Protein AF-A0A2X1NJP9-F1 (afdb_monomer_lite)

Organism: Escherichia coli (NCBI:txid562)

pLDDT: mean 88.71, std 11.25, range [57.88, 97.88]

Foldseek 3Di:
DDLVVDPVRPDDPDDDDDDDDADAPDPVVVVVVPNVNGPPDDDPDDDDDDDDDDDDDPPPPPDPDD

InterPro domains:
  IPR008979 Galactose-binding-like domain superfamily [SSF49785] (1-54)

Secondary structure (DSSP, 8-state):
--GGG-TT---SSPPPP-------SSHHHHTT--GGG-TT-----S--------------PPPPP-

Radius of gyration: 23.05 Å; chains: 1; bounding box: 31×26×76 Å

Sequence (66 aa):
MNRWENIQLTHENRLAPRAYFFSYDSVAQARTFARETSSLFLPLSGQWNFHFLTIRCKYQKPSPLS

Structure (mmCIF, N/CA/C/O backbone):
data_AF-A0A2X1NJP9-F1
#
_entry.id   AF-A0A2X1NJP9-F1
#
loop_
_atom_site.group_PDB
_atom_site.id
_atom_site.type_symbol
_atom_site.label_atom_id
_atom_site.label_alt_id
_atom_site.label_comp_id
_atom_site.label_asym_id
_atom_site.label_entity_id
_atom_site.label_seq_id
_atom_site.pdbx_PDB_ins_code
_atom_site.Cartn_x
_atom_site.Cartn_y
_atom_site.Cartn_z
_atom_site.occupancy
_atom_site.B_iso_or_equiv
_atom_site.auth_seq_id
_atom_site.auth_comp_id
_atom_site.auth_asym_id
_atom_site.auth_atom_id
_atom_site.pdbx_PDB_model_num
ATOM 1 N N . MET A 1 1 ? 10.003 -0.160 25.997 1.00 79.69 1 MET A N 1
ATOM 2 C CA . MET A 1 1 ? 9.456 1.010 25.284 1.00 79.69 1 MET A CA 1
ATOM 3 C C . MET A 1 1 ? 8.685 0.484 24.099 1.00 79.69 1 MET A C 1
ATOM 5 O O . MET A 1 1 ? 9.190 -0.408 23.421 1.00 79.69 1 M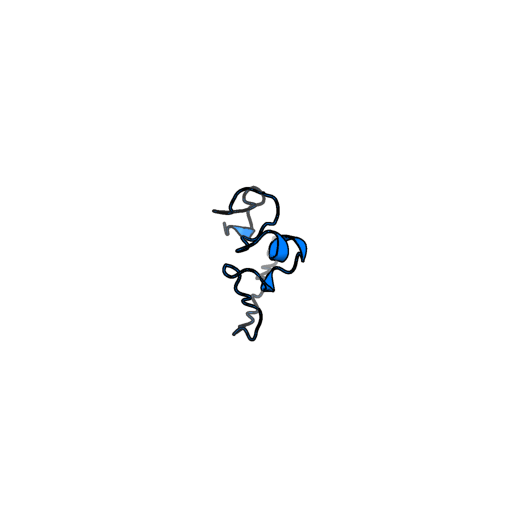ET A O 1
ATOM 9 N N . ASN A 1 2 ? 7.457 0.946 23.904 1.00 88.75 2 ASN A N 1
ATOM 10 C CA . ASN A 1 2 ? 6.690 0.522 22.746 1.00 88.75 2 ASN A CA 1
ATOM 11 C C . ASN A 1 2 ? 7.315 1.110 21.480 1.00 88.75 2 ASN A C 1
ATOM 13 O O . ASN A 1 2 ? 7.872 2.206 21.506 1.00 88.75 2 ASN A O 1
ATOM 17 N N . ARG A 1 3 ? 7.226 0.397 20.355 1.00 92.31 3 ARG A N 1
ATOM 18 C CA . ARG A 1 3 ? 7.851 0.845 19.098 1.00 92.31 3 ARG A CA 1
ATOM 19 C C . ARG A 1 3 ? 7.355 2.229 18.663 1.00 92.31 3 ARG A C 1
ATOM 21 O O . ARG A 1 3 ? 8.156 3.042 18.225 1.00 92.31 3 ARG A O 1
ATOM 28 N N . TRP A 1 4 ? 6.072 2.524 18.884 1.00 91.94 4 TRP A N 1
ATOM 29 C CA . TRP A 1 4 ? 5.449 3.816 18.572 1.00 91.94 4 TRP A CA 1
ATOM 30 C C . TRP A 1 4 ? 5.883 4.984 19.481 1.00 91.94 4 TRP A C 1
ATOM 32 O O . TRP A 1 4 ? 5.509 6.120 19.215 1.00 91.94 4 TRP A O 1
ATOM 42 N N . GLU A 1 5 ? 6.654 4.735 20.545 1.00 94.44 5 GLU A N 1
ATOM 43 C CA . GLU A 1 5 ? 7.207 5.771 21.439 1.00 94.44 5 GLU A CA 1
ATOM 44 C C . GLU A 1 5 ? 8.640 6.183 21.042 1.00 94.44 5 GLU A C 1
ATOM 46 O O . GLU A 1 5 ? 9.181 7.142 21.590 1.00 94.44 5 GLU A O 1
ATOM 51 N N . ASN A 1 6 ? 9.277 5.470 20.103 1.00 94.75 6 ASN A N 1
ATOM 52 C CA . ASN A 1 6 ? 10.672 5.683 19.720 1.00 94.75 6 ASN A CA 1
ATOM 53 C C . ASN A 1 6 ? 10.797 6.493 18.418 1.00 94.75 6 ASN A C 1
ATOM 55 O O . ASN A 1 6 ? 10.616 5.958 17.328 1.00 94.75 6 ASN A O 1
ATOM 59 N N . ILE A 1 7 ? 11.208 7.761 18.519 1.00 93.94 7 ILE A N 1
ATOM 60 C CA . ILE A 1 7 ? 11.349 8.673 17.366 1.00 93.94 7 ILE A CA 1
ATOM 61 C C . ILE A 1 7 ? 12.413 8.249 16.342 1.00 93.94 7 ILE A C 1
ATOM 63 O O . ILE A 1 7 ? 12.369 8.691 15.198 1.00 93.94 7 ILE A O 1
ATOM 67 N N . GLN A 1 8 ? 13.370 7.406 16.739 1.00 96.38 8 GLN A N 1
ATOM 68 C CA . GLN A 1 8 ? 14.411 6.904 15.836 1.00 96.38 8 GLN A CA 1
ATOM 69 C C . GLN A 1 8 ? 13.900 5.744 14.972 1.00 96.38 8 GLN A C 1
ATOM 71 O O . GLN A 1 8 ? 14.488 5.428 13.939 1.00 96.38 8 GLN A O 1
ATOM 76 N N . LEU A 1 9 ? 12.795 5.108 15.376 1.00 95.50 9 LEU A N 1
ATOM 77 C CA . LEU A 1 9 ? 12.189 3.986 14.674 1.00 95.50 9 LEU A CA 1
ATOM 78 C C . LEU A 1 9 ? 10.983 4.464 13.857 1.00 95.50 9 LEU A C 1
ATOM 80 O O . LEU A 1 9 ? 9.859 4.530 14.343 1.00 95.50 9 LEU A O 1
ATOM 84 N N . THR A 1 10 ? 11.218 4.786 12.586 1.00 95.00 10 THR A N 1
ATOM 85 C CA . THR A 1 10 ? 10.176 5.325 11.689 1.00 95.00 10 THR A CA 1
ATOM 86 C C . THR A 1 10 ? 9.447 4.258 10.869 1.00 95.00 10 THR A C 1
ATOM 88 O O . THR A 1 10 ? 8.359 4.508 10.353 1.00 95.00 10 THR A O 1
ATOM 91 N N . HIS A 1 11 ? 10.046 3.076 10.707 1.00 93.69 11 HIS A N 1
ATOM 92 C CA . HIS A 1 11 ? 9.498 1.945 9.962 1.00 93.69 11 HIS A CA 1
ATOM 93 C C . HIS A 1 11 ? 10.230 0.649 10.332 1.00 93.69 11 HIS A C 1
ATOM 95 O O . HIS A 1 11 ? 11.376 0.679 10.771 1.00 93.69 11 HIS A O 1
ATOM 101 N N . GLU A 1 12 ? 9.587 -0.493 10.093 1.00 95.38 12 GLU A N 1
ATOM 102 C CA . GLU A 1 12 ? 10.191 -1.823 10.206 1.00 95.38 12 GLU A CA 1
ATOM 103 C C . GLU A 1 12 ? 9.761 -2.671 9.010 1.00 95.38 12 GLU A C 1
ATOM 105 O O . GLU A 1 12 ? 8.586 -2.666 8.645 1.00 95.38 12 GLU A O 1
ATOM 110 N N . ASN A 1 13 ? 10.704 -3.382 8.383 1.00 96.31 13 ASN A N 1
ATOM 111 C CA . ASN A 1 13 ? 10.456 -4.287 7.247 1.00 96.31 13 ASN A CA 1
ATOM 112 C C . ASN A 1 13 ? 9.685 -3.658 6.067 1.00 96.31 13 ASN A C 1
ATOM 114 O O . ASN A 1 13 ? 9.077 -4.356 5.255 1.00 96.31 13 ASN A O 1
ATOM 118 N N . ARG A 1 14 ? 9.706 -2.326 5.953 1.00 95.75 14 ARG A N 1
ATOM 119 C CA . ARG A 1 14 ? 9.120 -1.604 4.825 1.00 95.75 14 ARG A CA 1
ATOM 120 C C . ARG A 1 14 ? 10.056 -1.719 3.626 1.00 95.75 14 ARG A C 1
ATOM 122 O O . ARG A 1 14 ? 11.254 -1.488 3.743 1.00 95.75 14 ARG A O 1
ATOM 129 N N . LEU A 1 15 ? 9.496 -2.025 2.460 1.00 94.94 15 LEU A N 1
ATOM 130 C CA . LEU A 1 15 ? 10.238 -1.986 1.200 1.00 94.94 15 LEU A CA 1
ATOM 131 C C . LEU A 1 15 ? 10.773 -0.572 0.917 1.00 94.94 15 LEU A C 1
ATOM 133 O O . LEU A 1 15 ? 10.115 0.418 1.248 1.00 94.94 15 LEU A O 1
ATOM 137 N N . ALA A 1 16 ? 11.922 -0.487 0.242 1.00 95.69 16 ALA A N 1
ATOM 138 C CA . ALA A 1 16 ? 12.518 0.788 -0.148 1.00 95.69 16 ALA A CA 1
ATOM 139 C C . ALA A 1 16 ? 11.542 1.651 -0.987 1.00 95.69 16 ALA A C 1
ATOM 141 O O . ALA A 1 16 ? 10.726 1.101 -1.748 1.00 95.69 16 ALA A O 1
ATOM 142 N N . PRO A 1 17 ? 11.612 2.993 -0.866 1.00 96.12 17 PRO A N 1
ATOM 143 C CA . PRO A 1 17 ? 10.845 3.904 -1.709 1.00 96.12 17 PRO A CA 1
ATOM 144 C C . PRO A 1 17 ? 11.108 3.645 -3.196 1.00 96.12 17 PRO A C 1
ATOM 146 O O . PRO A 1 17 ? 12.250 3.471 -3.613 1.00 96.12 17 PRO A O 1
ATOM 149 N N . ARG A 1 18 ? 10.043 3.619 -3.998 1.00 94.69 18 ARG A N 1
ATOM 150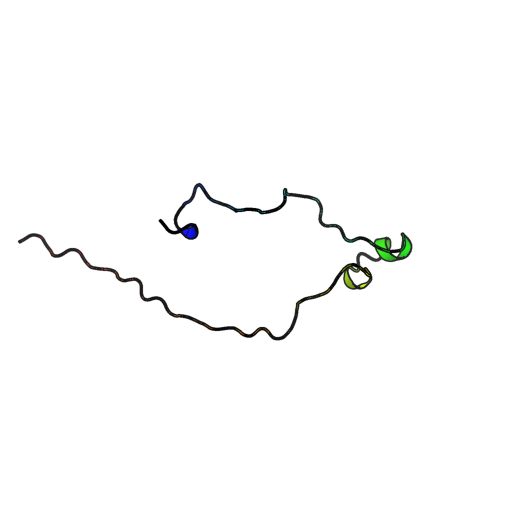 C CA . ARG A 1 18 ? 10.095 3.384 -5.446 1.00 94.69 18 ARG A CA 1
ATOM 151 C C . ARG A 1 18 ? 8.910 4.053 -6.131 1.00 94.69 18 ARG A C 1
ATOM 153 O O . ARG A 1 18 ? 7.923 4.374 -5.468 1.00 94.69 18 ARG A O 1
ATOM 160 N N . ALA A 1 19 ? 9.002 4.234 -7.447 1.00 92.88 19 ALA A N 1
ATOM 161 C CA . ALA A 1 19 ? 7.879 4.706 -8.249 1.00 92.88 19 ALA A CA 1
ATOM 162 C C . ALA A 1 19 ? 6.661 3.781 -8.078 1.00 92.88 19 ALA A C 1
ATOM 164 O O . ALA A 1 19 ? 6.804 2.573 -7.887 1.00 92.88 19 ALA A O 1
ATOM 165 N N . TYR A 1 20 ? 5.460 4.350 -8.130 1.00 88.62 20 TYR A N 1
ATOM 166 C CA . TYR A 1 20 ? 4.220 3.585 -8.057 1.00 88.62 20 TYR A CA 1
ATOM 167 C C . TYR A 1 20 ? 3.965 2.908 -9.408 1.00 88.62 20 TYR A C 1
ATOM 169 O O . TYR A 1 20 ? 3.816 3.599 -10.414 1.00 88.62 20 TYR A O 1
ATOM 177 N N . PHE A 1 21 ? 3.957 1.573 -9.448 1.00 86.38 21 PHE A N 1
ATOM 178 C CA . PHE A 1 21 ? 3.805 0.815 -10.690 1.00 86.38 21 PHE A CA 1
ATOM 179 C C . PHE A 1 21 ? 2.880 -0.389 -10.515 1.00 86.38 21 PHE A C 1
ATOM 181 O O . PHE A 1 21 ? 2.851 -1.020 -9.457 1.00 86.38 21 PHE A O 1
ATOM 188 N N . PHE A 1 22 ? 2.175 -0.722 -11.594 1.00 91.75 22 PHE A N 1
ATOM 189 C CA . PHE A 1 22 ? 1.430 -1.964 -11.754 1.00 91.75 22 PHE A CA 1
ATOM 190 C C . PHE A 1 22 ? 1.935 -2.685 -12.993 1.00 91.75 22 PHE A C 1
ATOM 192 O O . PHE A 1 22 ? 2.366 -2.054 -13.958 1.00 91.75 22 PHE A O 1
ATOM 199 N N . SER A 1 23 ? 1.892 -4.010 -12.944 1.00 91.94 23 SER A N 1
ATOM 200 C CA . SER A 1 23 ? 2.195 -4.837 -14.107 1.00 91.94 23 SER A CA 1
ATOM 201 C C . SER A 1 23 ? 0.931 -4.971 -14.947 1.00 91.94 23 SER A C 1
ATOM 203 O O . SER A 1 23 ? -0.135 -5.229 -14.399 1.00 91.94 23 SER A O 1
ATOM 205 N N . TYR A 1 24 ? 1.032 -4.786 -16.255 1.00 94.75 24 TYR A N 1
ATOM 206 C CA . TYR A 1 24 ? -0.090 -4.932 -17.181 1.00 94.75 24 TYR A CA 1
ATOM 207 C C . TYR A 1 24 ? 0.274 -5.959 -18.242 1.00 94.75 24 TYR A C 1
ATOM 209 O O . TYR A 1 24 ? 1.444 -6.072 -18.609 1.00 94.75 24 TYR A O 1
ATOM 217 N N . ASP A 1 25 ? -0.727 -6.651 -18.778 1.00 94.19 25 ASP A N 1
ATOM 218 C CA . ASP A 1 25 ? -0.509 -7.679 -19.800 1.00 94.19 25 ASP A CA 1
ATOM 219 C C . ASP A 1 25 ? -0.195 -7.058 -21.174 1.00 94.19 25 ASP A C 1
ATOM 221 O O . ASP A 1 25 ? 0.313 -7.724 -22.074 1.00 94.19 25 ASP A O 1
ATOM 225 N N . SER A 1 26 ? -0.471 -5.757 -21.356 1.00 94.88 26 SER A N 1
ATOM 226 C CA . SER A 1 26 ? -0.164 -5.027 -22.589 1.00 94.88 26 SER A CA 1
ATOM 227 C C . SER A 1 26 ? 0.160 -3.546 -22.372 1.00 94.88 26 SER A C 1
ATOM 229 O O . SER A 1 26 ? -0.284 -2.906 -21.417 1.00 94.88 26 SER A O 1
ATOM 231 N N . VAL A 1 27 ? 0.875 -2.958 -23.339 1.00 95.00 27 VAL A N 1
ATOM 232 C CA . VAL A 1 27 ? 1.159 -1.510 -23.386 1.00 95.00 27 VAL A CA 1
ATOM 233 C C . VAL A 1 27 ? -0.126 -0.685 -23.520 1.00 95.00 27 VAL A C 1
ATOM 235 O O . VAL A 1 27 ? -0.215 0.404 -22.958 1.00 95.00 27 VAL A O 1
ATOM 238 N N . ALA A 1 28 ? -1.128 -1.190 -24.246 1.00 95.50 28 ALA A N 1
ATOM 239 C CA . ALA A 1 28 ? -2.413 -0.512 -24.398 1.00 95.50 28 ALA A CA 1
ATOM 240 C C . ALA A 1 28 ? -3.128 -0.357 -23.048 1.00 95.50 28 ALA A C 1
ATOM 242 O O . ALA A 1 28 ? -3.573 0.741 -22.728 1.00 95.50 28 ALA A O 1
ATOM 243 N N . GLN A 1 29 ? -3.155 -1.418 -22.231 1.00 94.38 29 GLN A N 1
ATOM 244 C C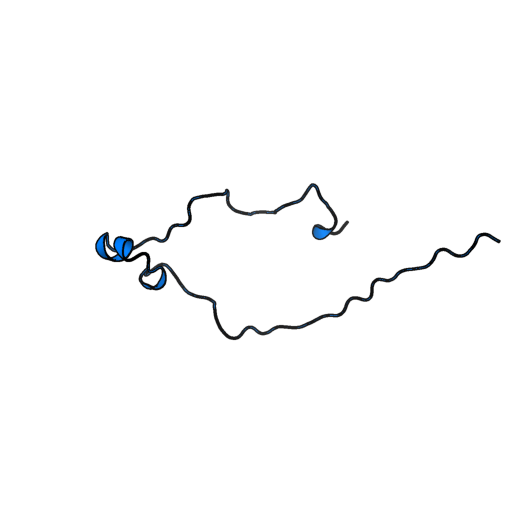A . GLN A 1 29 ? -3.655 -1.349 -20.855 1.00 94.38 29 GLN A CA 1
ATOM 245 C C . GLN A 1 29 ? -2.815 -0.400 -19.997 1.00 94.38 29 GLN A C 1
ATOM 247 O O . GLN A 1 29 ? -3.374 0.462 -19.335 1.00 94.38 29 GLN A O 1
ATOM 252 N N . ALA A 1 30 ? -1.482 -0.483 -20.055 1.00 93.44 30 ALA A N 1
ATOM 253 C CA . ALA A 1 30 ? -0.618 0.399 -19.265 1.00 93.44 30 ALA A CA 1
ATOM 254 C C . ALA A 1 30 ? -0.859 1.895 -19.554 1.00 93.44 30 ALA A C 1
ATOM 256 O O . ALA A 1 30 ? -0.760 2.728 -18.654 1.00 93.44 30 ALA A O 1
ATOM 257 N N . ARG A 1 31 ? -1.216 2.241 -20.798 1.00 94.75 31 ARG A N 1
ATOM 258 C CA . ARG A 1 31 ? -1.522 3.615 -21.227 1.00 94.75 31 ARG A CA 1
ATOM 259 C C . ARG A 1 31 ? -2.855 4.159 -20.716 1.00 94.75 31 ARG A C 1
ATOM 261 O O . ARG A 1 31 ? -3.061 5.365 -20.808 1.00 94.75 31 ARG A O 1
ATOM 268 N N . THR A 1 32 ? -3.754 3.320 -20.201 1.00 93.38 32 THR A N 1
ATOM 269 C CA . THR A 1 32 ? -5.008 3.803 -19.595 1.00 93.38 32 THR A CA 1
ATOM 270 C C . THR A 1 32 ? -4.777 4.391 -18.204 1.00 93.38 32 THR A C 1
ATOM 272 O O . THR A 1 32 ? -5.614 5.147 -17.721 1.00 93.38 32 THR A O 1
ATOM 275 N N . PHE A 1 33 ? -3.653 4.043 -17.559 1.00 89.06 33 PHE A N 1
ATOM 276 C CA . PHE A 1 33 ? -3.342 4.360 -16.161 1.00 89.06 33 PHE A CA 1
ATOM 277 C C . PHE A 1 33 ? -4.374 3.834 -15.142 1.00 89.06 33 PHE A C 1
ATOM 279 O O . PHE A 1 33 ? -4.329 4.197 -13.966 1.00 89.06 33 PHE A O 1
ATOM 286 N N . ALA A 1 34 ? -5.267 2.942 -15.573 1.00 92.94 34 ALA A N 1
ATOM 287 C CA . ALA A 1 34 ? -6.297 2.323 -14.755 1.00 92.94 34 ALA A CA 1
ATOM 288 C C . ALA A 1 34 ? -5.736 1.068 -14.071 1.00 92.94 34 ALA A C 1
ATOM 290 O O . ALA A 1 34 ? -5.656 -0.003 -14.669 1.00 92.94 34 ALA A O 1
ATOM 291 N N . ARG A 1 35 ? -5.336 1.171 -12.800 1.00 93.44 35 ARG A N 1
ATOM 292 C CA . ARG A 1 35 ? -4.738 0.039 -12.058 1.00 93.44 35 ARG A CA 1
ATOM 293 C C . ARG A 1 35 ? -5.651 -1.184 -11.982 1.00 93.44 35 ARG A C 1
ATOM 295 O O . ARG A 1 35 ? -5.171 -2.308 -11.959 1.00 93.44 35 ARG A O 1
ATOM 302 N N . GLU A 1 36 ? -6.958 -0.963 -11.970 1.00 92.81 36 GLU A N 1
ATOM 303 C CA . GLU A 1 36 ? -7.999 -1.986 -11.974 1.00 92.81 36 GLU A CA 1
ATOM 304 C C . GLU A 1 36 ? -7.997 -2.855 -13.235 1.00 92.81 36 GLU A C 1
ATOM 306 O O . GLU A 1 36 ? -8.562 -3.943 -13.209 1.00 92.81 36 GLU A O 1
ATOM 311 N N . THR A 1 37 ? -7.338 -2.427 -14.318 1.00 92.56 37 THR A N 1
ATOM 312 C CA . THR A 1 37 ? -7.170 -3.262 -15.515 1.00 92.56 37 THR A CA 1
ATOM 313 C C . THR A 1 37 ? -5.972 -4.206 -15.42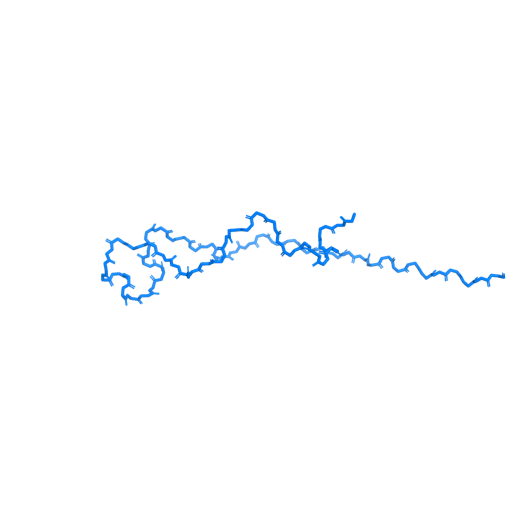4 1.00 92.56 37 THR A C 1
ATOM 315 O O . THR A 1 37 ? -5.756 -4.996 -16.337 1.00 92.56 37 THR A O 1
ATOM 318 N N . SER A 1 38 ? -5.156 -4.111 -14.370 1.00 93.81 38 SER A N 1
ATOM 319 C CA . SER A 1 38 ? -4.055 -5.043 -14.125 1.00 93.81 38 SER A CA 1
ATOM 320 C C . SER A 1 38 ? -4.581 -6.369 -13.573 1.00 93.81 38 SER A C 1
ATOM 322 O O . SER A 1 38 ? -5.260 -6.395 -12.549 1.00 93.81 38 SER A O 1
ATOM 324 N N . SER A 1 39 ? -4.184 -7.482 -14.192 1.00 91.44 39 SER A N 1
ATOM 325 C CA . SER A 1 39 ? -4.443 -8.844 -13.701 1.00 91.44 39 SER A CA 1
ATOM 326 C C . SER A 1 39 ? -3.730 -9.160 -12.377 1.00 91.44 39 SER A C 1
ATOM 328 O O . SER A 1 39 ? -4.099 -10.099 -11.673 1.00 91.44 39 SER A O 1
ATOM 330 N N . LEU A 1 40 ? -2.726 -8.357 -12.012 1.00 92.44 40 LEU A N 1
ATOM 331 C CA . LEU A 1 40 ? -1.912 -8.499 -10.802 1.00 92.44 40 LEU A CA 1
ATOM 332 C C . LEU A 1 40 ? -2.289 -7.480 -9.716 1.00 92.44 40 LEU A C 1
ATOM 334 O O . LEU A 1 40 ? -1.534 -7.274 -8.762 1.00 92.44 40 LEU A O 1
ATOM 338 N N . PHE A 1 41 ? -3.453 -6.839 -9.844 1.00 94.19 41 PHE A N 1
ATOM 339 C CA . PHE A 1 41 ? -3.996 -5.922 -8.853 1.00 94.19 41 PHE A CA 1
ATOM 340 C C . PHE A 1 41 ? -5.321 -6.439 -8.288 1.00 94.19 41 PHE A C 1
ATOM 342 O O . PHE A 1 41 ? -6.252 -6.747 -9.027 1.00 94.19 41 PHE A O 1
ATOM 349 N N . LEU A 1 42 ? -5.426 -6.470 -6.958 1.00 93.56 42 LEU A N 1
ATOM 350 C CA . LEU A 1 42 ? -6.660 -6.802 -6.251 1.00 93.56 42 LEU A CA 1
ATOM 351 C C . LEU A 1 42 ? -7.008 -5.672 -5.268 1.00 93.56 42 LEU A C 1
ATOM 353 O O . LEU A 1 42 ? -6.234 -5.423 -4.337 1.00 93.56 42 LEU A O 1
ATOM 357 N N . PRO A 1 43 ? -8.150 -4.979 -5.429 1.00 93.38 43 PRO A N 1
ATOM 358 C CA . PRO A 1 43 ? -8.604 -4.019 -4.434 1.00 93.38 43 PRO A CA 1
ATOM 359 C C . PRO A 1 43 ? -9.071 -4.749 -3.168 1.00 93.38 43 PRO A C 1
ATOM 361 O O . PRO A 1 43 ? -9.912 -5.639 -3.228 1.00 93.38 43 PRO A O 1
ATOM 364 N N . LEU A 1 44 ? -8.562 -4.328 -2.008 1.00 95.31 44 LEU A N 1
ATOM 365 C CA . LEU A 1 44 ? -9.018 -4.799 -0.689 1.00 95.31 44 LEU A CA 1
ATOM 366 C C . LEU A 1 44 ? -9.985 -3.805 -0.016 1.00 95.31 44 LEU A C 1
ATOM 368 O O . LEU A 1 44 ? -10.243 -3.872 1.185 1.00 95.31 44 LEU A O 1
ATOM 372 N N . SER A 1 45 ? -10.503 -2.843 -0.781 1.00 96.38 45 SER A N 1
ATOM 373 C CA . SER A 1 45 ? -11.564 -1.943 -0.329 1.00 96.38 45 SER A CA 1
ATOM 374 C C . SER A 1 45 ? -12.854 -2.732 -0.101 1.00 96.38 45 SER A C 1
ATOM 376 O O . SER A 1 45 ? -13.190 -3.609 -0.890 1.00 96.38 45 SER A O 1
ATOM 378 N N . GLY A 1 46 ? -13.604 -2.408 0.950 1.00 96.00 46 GLY A N 1
ATOM 379 C CA . GLY A 1 46 ? -14.836 -3.118 1.283 1.00 96.00 46 GLY A CA 1
ATOM 380 C C . GLY A 1 46 ? -15.223 -2.940 2.744 1.00 96.00 46 GLY A C 1
ATOM 381 O O . GLY A 1 46 ? -14.797 -1.986 3.394 1.00 96.00 46 GLY A O 1
ATOM 382 N N . GLN A 1 47 ? -16.028 -3.867 3.256 1.00 97.62 47 GLN A N 1
ATOM 383 C CA . GLN A 1 47 ? -16.385 -3.918 4.670 1.00 97.62 47 GLN A CA 1
ATOM 384 C C . GLN A 1 47 ? -15.259 -4.584 5.461 1.00 97.62 47 GLN A C 1
ATOM 386 O O . GLN A 1 47 ? -14.863 -5.710 5.164 1.00 97.62 47 GLN A O 1
ATOM 391 N N . TRP A 1 48 ? -14.761 -3.886 6.476 1.00 97.88 48 TRP A N 1
ATOM 392 C CA . TRP A 1 48 ? -13.738 -4.391 7.384 1.00 97.88 48 TRP 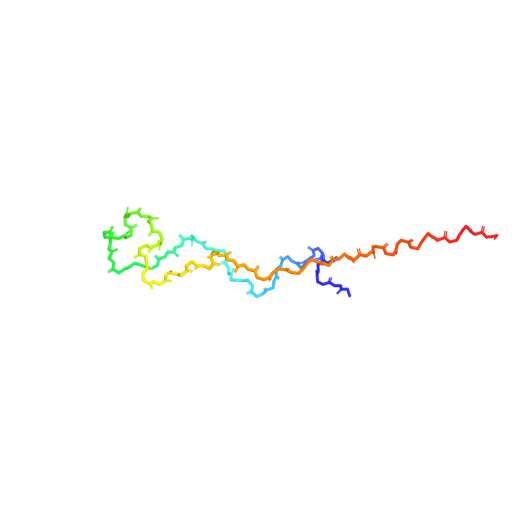A CA 1
ATOM 393 C C . TRP A 1 48 ? -14.333 -4.539 8.779 1.00 97.88 48 TRP A C 1
ATOM 395 O O . TRP A 1 48 ? -14.982 -3.623 9.284 1.00 97.88 48 TRP A O 1
ATOM 405 N N . ASN A 1 49 ? -14.081 -5.679 9.423 1.00 97.31 49 ASN A N 1
ATOM 406 C CA . ASN A 1 49 ? -14.410 -5.852 10.833 1.00 97.31 49 ASN A CA 1
ATOM 407 C C . ASN A 1 49 ? -13.479 -4.964 11.662 1.00 97.31 49 ASN A C 1
ATOM 409 O O . ASN A 1 49 ? -12.279 -5.223 11.748 1.00 97.31 49 ASN A O 1
ATOM 413 N N . PHE A 1 50 ? -14.030 -3.908 12.252 1.00 96.75 50 PHE A N 1
ATOM 414 C CA . PHE A 1 50 ? -13.278 -2.930 13.027 1.00 96.75 50 PHE A CA 1
ATOM 415 C C . PHE A 1 50 ? -13.714 -2.956 14.490 1.00 96.75 50 PHE A C 1
ATOM 417 O O . PHE A 1 50 ? -14.904 -2.893 14.794 1.00 96.75 50 PHE A O 1
ATOM 424 N N . HIS A 1 51 ? -12.740 -3.019 15.398 1.00 95.81 51 HIS A N 1
ATOM 425 C CA . HIS A 1 51 ? -12.980 -2.958 16.833 1.00 95.81 51 HIS A CA 1
ATOM 426 C C . HIS A 1 51 ? -12.264 -1.750 17.434 1.00 95.81 51 HIS A C 1
ATOM 428 O O . HIS A 1 51 ? -11.037 -1.663 17.413 1.00 95.81 51 HIS A O 1
ATOM 434 N N . PHE A 1 52 ? -13.042 -0.812 17.967 1.00 94.12 52 PHE A N 1
ATOM 435 C CA . PHE A 1 52 ? -12.516 0.371 18.631 1.00 94.12 52 PHE A CA 1
ATOM 436 C C . PHE A 1 52 ? -12.213 0.080 20.102 1.00 94.12 52 PHE A C 1
ATOM 438 O O . PHE A 1 52 ? -13.057 -0.449 20.823 1.00 94.12 52 PHE A O 1
ATOM 445 N N . LEU A 1 53 ? -11.024 0.481 20.554 1.00 92.00 53 LEU A N 1
ATOM 446 C CA . LEU A 1 53 ? -10.586 0.340 21.938 1.00 92.00 53 LEU A CA 1
ATOM 447 C C . LEU A 1 53 ? -10.232 1.710 22.516 1.00 92.00 53 LEU A C 1
ATOM 449 O O . LEU A 1 53 ? -9.415 2.439 21.956 1.00 92.00 53 LEU A O 1
ATOM 453 N N . THR A 1 54 ? -10.793 2.025 23.682 1.00 89.06 54 THR A N 1
ATOM 454 C CA . THR A 1 54 ? -10.416 3.218 24.445 1.00 89.06 54 THR A CA 1
ATOM 455 C C . THR A 1 54 ? -9.358 2.851 25.473 1.00 89.06 54 THR A C 1
ATOM 457 O O . THR A 1 54 ? -9.647 2.165 26.454 1.00 89.06 54 THR A O 1
ATOM 460 N N . ILE A 1 55 ? -8.140 3.360 25.296 1.00 84.56 55 ILE A N 1
ATOM 461 C CA . ILE A 1 55 ? -7.092 3.269 26.314 1.00 84.56 55 ILE A CA 1
ATOM 462 C C . ILE A 1 55 ? -7.127 4.560 27.132 1.00 84.56 55 ILE A C 1
ATOM 464 O O . ILE A 1 55 ? -6.932 5.651 26.598 1.00 84.56 55 ILE A O 1
ATOM 468 N N . ARG A 1 56 ? -7.387 4.460 28.441 1.00 78.12 56 ARG A N 1
ATOM 469 C CA . ARG A 1 56 ? -7.246 5.620 29.328 1.00 78.12 56 ARG A CA 1
ATOM 470 C C . ARG A 1 56 ? -5.765 5.888 29.565 1.00 78.12 56 ARG A C 1
ATOM 472 O O . ARG A 1 56 ? -5.054 5.022 30.071 1.00 78.12 56 ARG A O 1
ATOM 479 N N . CYS A 1 57 ? -5.323 7.103 29.255 1.00 64.38 57 CYS A N 1
ATOM 480 C CA . CYS A 1 57 ? -4.030 7.592 29.709 1.00 64.38 57 CYS A CA 1
ATOM 481 C C . CYS A 1 57 ? -4.057 7.644 31.243 1.00 64.38 57 CYS A C 1
ATOM 483 O O . CYS A 1 57 ? -4.845 8.389 31.831 1.00 64.38 57 CYS A O 1
ATOM 485 N N . LYS A 1 58 ? -3.248 6.814 31.908 1.00 60.12 58 LYS A N 1
ATOM 486 C CA . LYS A 1 58 ? -3.082 6.878 33.362 1.00 60.12 58 LYS A CA 1
ATOM 487 C C . LYS A 1 58 ? -2.182 8.063 33.691 1.00 60.12 58 LYS A C 1
ATOM 489 O O . LYS A 1 58 ? -0.990 7.894 33.921 1.00 60.12 58 LYS A O 1
ATOM 494 N N . TYR A 1 59 ? -2.739 9.270 33.695 1.00 62.34 59 TYR A N 1
ATOM 495 C CA . TYR A 1 59 ? -2.027 10.411 34.256 1.00 62.34 59 TYR A CA 1
ATOM 496 C C . TYR A 1 59 ? -2.065 10.291 35.786 1.00 62.34 59 TYR A C 1
ATOM 498 O O . TYR A 1 59 ? -3.032 10.690 36.432 1.00 62.34 59 TYR A O 1
ATOM 506 N N . GLN A 1 60 ? -1.035 9.680 36.373 1.00 59.31 60 GLN A N 1
ATOM 507 C CA . GLN A 1 60 ? -0.817 9.709 37.816 1.00 59.31 60 GLN A CA 1
ATOM 508 C C . GLN A 1 60 ? -0.224 11.085 38.141 1.00 59.31 60 GLN A C 1
ATOM 510 O O . GLN A 1 60 ? 0.952 11.335 37.881 1.00 59.31 60 GLN A O 1
ATOM 515 N N . LYS A 1 61 ? -1.038 12.015 38.654 1.00 62.06 61 LYS A N 1
ATOM 516 C CA . LYS A 1 61 ? -0.519 13.290 39.168 1.00 62.06 61 LYS A CA 1
ATOM 517 C C . LYS A 1 61 ? 0.487 12.963 40.288 1.00 62.06 61 LYS A C 1
ATOM 519 O O . LYS A 1 61 ? 0.095 12.246 41.210 1.00 62.06 61 LYS A O 1
ATOM 524 N N . PRO A 1 62 ? 1.749 13.424 40.229 1.00 63.47 62 PRO A N 1
ATOM 525 C CA . PRO A 1 62 ? 2.672 13.232 41.342 1.00 63.47 62 PRO A CA 1
ATOM 526 C C . PRO A 1 62 ? 2.086 13.894 42.596 1.00 63.47 62 PRO A C 1
ATOM 528 O O . PRO A 1 62 ? 1.531 14.995 42.517 1.00 63.47 62 PRO A O 1
ATOM 531 N N . SER A 1 63 ? 2.148 13.195 43.734 1.00 67.94 63 SER A N 1
ATOM 532 C CA . SER A 1 63 ? 1.723 13.738 45.026 1.00 67.94 63 SER A CA 1
ATOM 533 C C . SER A 1 63 ? 2.517 15.014 45.318 1.00 67.94 63 SER A C 1
ATOM 535 O O . SER A 1 63 ? 3.734 15.005 45.111 1.00 67.94 63 SER A O 1
ATOM 537 N N .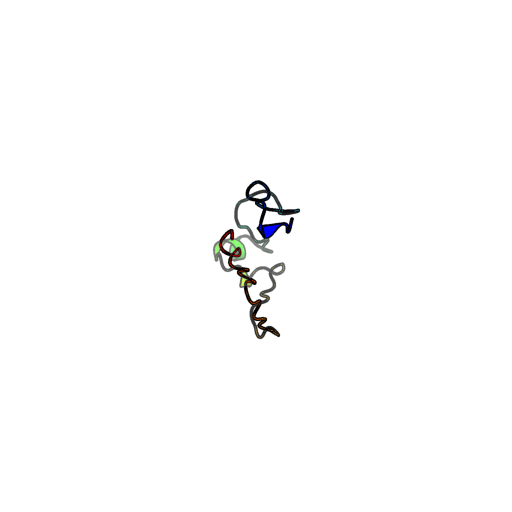 PRO A 1 64 ? 1.880 16.099 45.796 1.00 67.62 64 PRO A N 1
ATOM 538 C CA . PRO A 1 64 ? 2.636 17.234 46.297 1.00 67.62 64 PRO A CA 1
ATOM 539 C C . PRO A 1 64 ? 3.527 16.734 47.436 1.00 67.62 64 PRO A C 1
ATOM 541 O O . PRO A 1 64 ? 3.051 16.018 48.317 1.00 67.62 64 PRO A O 1
ATOM 544 N N . LEU A 1 65 ? 4.818 17.050 47.353 1.00 71.75 65 LEU A N 1
ATOM 545 C CA . LEU A 1 65 ? 5.787 16.800 48.415 1.00 71.75 65 LEU A CA 1
ATOM 546 C C . LEU A 1 65 ? 5.227 17.382 49.724 1.00 71.75 65 LEU A C 1
ATOM 548 O O . LEU A 1 65 ? 4.835 18.549 49.747 1.00 71.75 65 LEU A O 1
ATOM 552 N N . SER A 1 66 ? 5.128 16.535 50.751 1.00 57.88 66 SER A N 1
ATOM 553 C CA . SER A 1 66 ? 4.813 16.905 52.137 1.00 57.88 66 SER A CA 1
ATOM 554 C C . SER A 1 66 ? 5.991 17.598 52.800 1.00 57.88 66 SER A C 1
ATOM 556 O O . SER A 1 66 ? 7.112 17.071 52.605 1.00 57.88 66 SER A O 1
#